Protein AF-A0A059X9Q2-F1 (afdb_monomer_lite)

Structure (mmCIF, N/CA/C/O backbone):
data_AF-A0A059X9Q2-F1
#
_entry.id   AF-A0A059X9Q2-F1
#
loop_
_atom_site.group_PDB
_atom_site.id
_atom_site.type_symbol
_atom_site.label_atom_id
_atom_site.label_alt_id
_atom_site.label_comp_id
_atom_site.label_asym_id
_atom_site.label_entity_id
_atom_site.label_seq_id
_atom_site.pdbx_PDB_ins_code
_atom_site.Cartn_x
_atom_site.Cartn_y
_atom_site.Cartn_z
_atom_site.occupancy
_atom_site.B_iso_or_equiv
_atom_site.auth_seq_id
_atom_site.auth_comp_id
_atom_site.auth_asym_id
_atom_site.auth_atom_id
_atom_site.pdbx_PDB_model_num
ATOM 1 N N . MET A 1 1 ? 62.814 26.996 20.926 1.00 36.41 1 MET A N 1
ATOM 2 C CA . MET A 1 1 ? 62.867 27.375 19.504 1.00 36.41 1 MET A CA 1
ATOM 3 C C . MET A 1 1 ? 62.495 26.140 18.697 1.00 36.41 1 MET A C 1
ATOM 5 O O . MET A 1 1 ? 63.271 25.201 18.708 1.00 36.41 1 MET A O 1
ATOM 9 N N . ASP A 1 2 ? 61.342 25.961 18.074 1.00 34.72 2 ASP A N 1
ATOM 10 C CA . ASP A 1 2 ? 60.078 26.687 18.039 1.00 34.72 2 ASP A CA 1
ATOM 11 C C . ASP A 1 2 ? 58.989 25.678 17.655 1.00 34.72 2 ASP A C 1
ATOM 13 O O . ASP A 1 2 ? 59.213 24.763 16.862 1.00 34.72 2 ASP A O 1
ATOM 17 N N . MET A 1 3 ? 57.806 25.861 18.238 1.00 40.53 3 MET A N 1
ATOM 18 C CA . MET A 1 3 ? 56.544 25.304 17.759 1.00 40.53 3 MET A CA 1
ATOM 19 C C . MET A 1 3 ? 56.249 25.814 16.341 1.00 40.53 3 MET A C 1
ATOM 21 O O . MET A 1 3 ? 56.273 27.018 16.103 1.00 40.53 3 MET A O 1
ATOM 25 N N . CYS A 1 4 ? 55.854 24.931 15.424 1.00 38.88 4 CYS A N 1
ATOM 26 C CA . CYS A 1 4 ? 55.050 25.312 14.258 1.00 38.88 4 CYS A CA 1
ATOM 27 C C . CYS A 1 4 ? 54.315 24.066 13.741 1.00 38.88 4 CYS A C 1
ATOM 29 O O . CYS A 1 4 ? 54.854 23.252 13.004 1.00 38.88 4 CYS A O 1
ATOM 31 N N . ALA A 1 5 ? 53.158 23.748 14.320 1.00 43.84 5 ALA A N 1
ATOM 32 C CA . ALA A 1 5 ? 51.873 24.203 13.791 1.00 43.84 5 ALA A CA 1
ATOM 33 C C . ALA A 1 5 ? 51.696 23.826 12.310 1.00 43.84 5 ALA A C 1
ATOM 35 O O . ALA A 1 5 ? 52.100 24.584 11.431 1.00 43.84 5 ALA A O 1
ATOM 36 N N . LYS A 1 6 ? 51.080 22.658 12.070 1.00 38.12 6 LYS A N 1
ATOM 37 C CA . LYS A 1 6 ? 50.077 22.376 11.013 1.00 38.12 6 LYS A CA 1
ATOM 38 C C . LYS A 1 6 ? 49.726 20.881 10.965 1.00 38.12 6 LYS A C 1
ATOM 40 O O . LYS A 1 6 ? 49.695 20.240 9.921 1.00 38.12 6 LYS A O 1
ATOM 45 N N . THR A 1 7 ? 49.398 20.331 12.128 1.00 45.81 7 THR A N 1
ATOM 46 C CA . THR A 1 7 ? 48.275 19.393 12.233 1.00 45.81 7 THR A CA 1
ATOM 47 C C . THR A 1 7 ? 47.019 20.154 11.781 1.00 45.81 7 THR A C 1
ATOM 49 O O . THR A 1 7 ? 46.908 21.334 12.095 1.00 45.81 7 THR A O 1
ATOM 52 N N . LEU A 1 8 ? 46.092 19.501 11.076 1.00 47.16 8 LEU A N 1
ATOM 53 C CA . LEU A 1 8 ? 44.883 20.074 10.448 1.00 47.16 8 LEU A CA 1
ATOM 54 C C . LEU A 1 8 ? 45.103 20.816 9.123 1.00 47.16 8 LEU A C 1
ATOM 56 O O . LEU A 1 8 ? 45.078 22.037 9.086 1.00 47.16 8 LEU A O 1
ATOM 60 N N . PHE A 1 9 ? 45.214 20.088 8.013 1.00 45.03 9 PHE A N 1
ATOM 61 C CA . PHE A 1 9 ? 44.445 20.366 6.788 1.00 45.03 9 PHE A CA 1
ATOM 62 C C . PHE A 1 9 ? 44.798 19.311 5.734 1.00 45.03 9 PHE A C 1
ATOM 64 O O . PHE A 1 9 ? 45.972 19.028 5.530 1.00 45.03 9 PHE A O 1
ATOM 71 N N . ARG A 1 10 ? 43.792 18.815 5.001 1.00 39.28 10 ARG A N 1
ATOM 72 C CA . ARG A 1 10 ? 43.888 17.937 3.809 1.00 39.28 10 ARG A CA 1
ATOM 73 C C . ARG A 1 10 ? 43.722 16.420 3.996 1.00 39.28 10 ARG A C 1
ATOM 75 O O . ARG A 1 10 ? 44.098 15.668 3.110 1.00 39.28 10 ARG A O 1
ATOM 82 N N . PHE A 1 11 ? 42.971 15.984 5.009 1.00 40.56 11 PHE A N 1
ATOM 83 C CA . PHE A 1 11 ? 42.088 14.805 4.861 1.00 40.56 11 PHE A CA 1
ATOM 84 C C . PHE A 1 11 ? 40.712 15.213 4.292 1.00 40.56 11 PHE A C 1
ATOM 86 O O . PHE A 1 11 ? 39.672 14.707 4.692 1.00 40.56 11 PHE A O 1
ATOM 93 N N . LEU A 1 12 ? 40.703 16.167 3.355 1.00 45.34 12 LEU A N 1
ATOM 94 C CA . LEU A 1 12 ? 39.519 16.599 2.603 1.00 45.34 12 LEU A CA 1
ATOM 95 C C . LEU A 1 12 ? 39.536 15.954 1.207 1.00 45.34 12 LEU A C 1
ATOM 97 O O . LEU A 1 12 ? 39.289 16.601 0.196 1.00 45.34 12 LEU A O 1
ATOM 101 N N . ALA A 1 13 ? 39.914 14.679 1.146 1.00 46.38 13 ALA A N 1
ATOM 102 C CA . ALA A 1 13 ? 39.840 13.875 -0.062 1.00 46.38 13 ALA A CA 1
ATOM 103 C C . ALA A 1 13 ? 38.558 13.047 0.013 1.00 46.38 13 ALA A C 1
ATOM 105 O O . ALA A 1 13 ? 38.572 11.872 0.355 1.00 46.38 13 ALA A O 1
ATOM 106 N N . ILE A 1 14 ? 37.447 13.734 -0.260 1.00 50.25 14 ILE A N 1
ATOM 107 C CA . ILE A 1 14 ? 36.433 13.230 -1.183 1.00 50.25 14 ILE A CA 1
ATOM 108 C C . ILE A 1 14 ? 35.992 11.800 -0.822 1.00 50.25 14 ILE A C 1
ATOM 110 O O . ILE A 1 14 ? 36.063 10.864 -1.613 1.00 50.25 14 ILE A O 1
ATOM 114 N N . ALA A 1 15 ? 35.428 11.661 0.378 1.00 43.72 15 ALA A N 1
ATOM 115 C CA . ALA A 1 15 ? 34.264 10.806 0.549 1.00 43.72 15 ALA A CA 1
ATOM 116 C C . ALA A 1 15 ? 33.135 11.444 -0.275 1.00 43.72 15 ALA 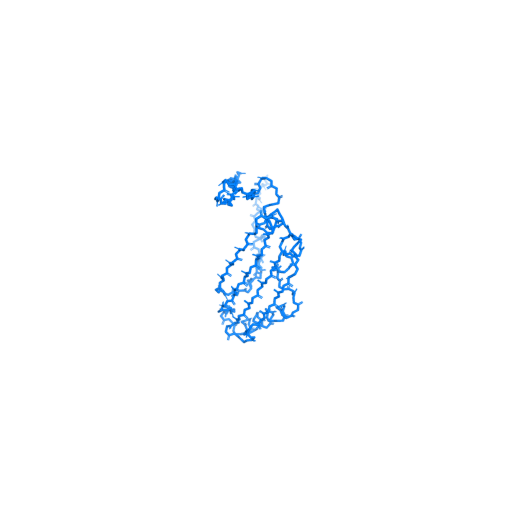A C 1
ATOM 118 O O . ALA A 1 15 ? 32.229 12.087 0.254 1.00 43.72 15 ALA A O 1
ATOM 119 N N . LEU A 1 16 ? 33.254 11.340 -1.605 1.00 45.38 16 LEU A N 1
ATOM 120 C CA . LEU A 1 16 ? 32.142 11.471 -2.523 1.00 45.38 16 LEU A CA 1
ATOM 121 C C . LEU A 1 16 ? 31.241 10.305 -2.142 1.00 45.38 16 LEU A C 1
ATOM 123 O O . LEU A 1 16 ? 31.398 9.189 -2.638 1.00 45.38 16 LEU A O 1
ATOM 127 N N . LEU A 1 17 ? 30.388 10.557 -1.149 1.00 42.88 17 LEU A N 1
ATOM 128 C CA . LEU A 1 17 ? 29.196 9.786 -0.892 1.00 42.88 17 LEU A CA 1
ATOM 129 C C . LEU A 1 17 ? 28.547 9.604 -2.265 1.00 42.88 17 LEU A C 1
ATOM 131 O O . LEU A 1 17 ? 27.886 10.504 -2.782 1.00 42.88 17 LEU A O 1
ATOM 135 N N . CYS A 1 18 ? 28.763 8.438 -2.867 1.00 40.56 18 CYS A N 1
ATOM 136 C CA . CYS A 1 18 ? 27.801 7.855 -3.773 1.00 40.56 18 CYS A CA 1
ATOM 137 C C . CYS A 1 18 ? 26.566 7.629 -2.910 1.00 40.56 18 CYS A C 1
ATOM 139 O O . CYS A 1 18 ? 26.371 6.544 -2.374 1.00 40.56 18 CYS A O 1
ATOM 141 N N . VAL A 1 19 ? 25.777 8.686 -2.705 1.00 45.34 19 VAL A N 1
ATOM 142 C CA . VAL A 1 19 ? 24.369 8.530 -2.390 1.00 45.34 19 VAL A CA 1
ATOM 143 C C . VAL A 1 19 ? 23.839 7.805 -3.620 1.00 45.34 19 VAL A C 1
ATOM 145 O O . VAL A 1 19 ? 23.877 8.395 -4.706 1.00 45.34 19 VAL A O 1
ATOM 148 N N . PRO A 1 20 ? 23.461 6.517 -3.536 1.00 43.59 20 PRO A N 1
ATOM 149 C CA . PRO A 1 20 ? 22.707 5.937 -4.623 1.00 43.59 20 PRO A CA 1
ATOM 150 C C . PRO A 1 20 ? 21.469 6.819 -4.733 1.00 43.59 20 PRO A C 1
ATOM 152 O O . PRO A 1 20 ? 20.682 6.906 -3.791 1.00 43.59 20 PRO A O 1
ATOM 155 N N . VAL A 1 21 ? 21.370 7.569 -5.829 1.00 49.44 21 VAL A N 1
ATOM 156 C CA . VAL A 1 21 ? 20.144 8.266 -6.197 1.00 49.44 21 VAL A CA 1
ATOM 157 C C . VAL A 1 21 ? 19.125 7.144 -6.305 1.00 49.44 21 VAL A C 1
ATOM 159 O O . VAL A 1 21 ? 19.179 6.348 -7.239 1.00 49.44 21 VAL A O 1
ATOM 162 N N . ALA A 1 22 ? 18.329 6.967 -5.251 1.00 51.12 22 ALA A N 1
ATOM 163 C CA . ALA A 1 22 ? 17.243 6.013 -5.246 1.00 51.12 22 ALA A CA 1
ATOM 164 C C . ALA A 1 22 ? 16.390 6.375 -6.455 1.00 51.12 22 ALA A C 1
ATOM 166 O O . ALA A 1 22 ? 15.991 7.534 -6.583 1.00 51.12 22 ALA A O 1
ATOM 167 N N . GLY A 1 23 ? 16.213 5.423 -7.367 1.00 57.62 23 GLY A N 1
ATOM 168 C CA . GLY A 1 23 ? 15.504 5.661 -8.611 1.00 57.62 23 GLY A CA 1
ATOM 169 C C . GLY A 1 23 ? 14.178 6.354 -8.347 1.00 57.62 23 GLY A C 1
ATOM 170 O O . GLY A 1 23 ? 13.333 5.844 -7.607 1.00 57.62 23 GLY A O 1
ATOM 171 N N . CYS A 1 24 ? 14.026 7.561 -8.886 1.00 80.19 24 CYS A N 1
ATOM 172 C CA . CYS A 1 24 ? 12.842 8.380 -8.677 1.00 80.19 24 CYS A CA 1
ATOM 173 C C . CYS A 1 24 ? 11.724 7.853 -9.578 1.00 80.19 24 CYS A C 1
ATOM 175 O O . CYS A 1 24 ? 11.485 8.352 -10.677 1.00 80.19 24 CYS A O 1
ATOM 177 N N . LEU A 1 25 ? 11.026 6.815 -9.120 1.00 87.81 25 LEU A N 1
ATOM 178 C CA . LEU A 1 25 ? 9.742 6.436 -9.696 1.00 87.81 25 LEU A CA 1
ATOM 179 C C . LEU A 1 25 ? 8.706 7.493 -9.312 1.00 87.81 25 LEU A C 1
ATOM 181 O O . LEU A 1 25 ? 8.304 7.605 -8.155 1.00 87.81 25 LEU A O 1
ATOM 185 N N . SER A 1 26 ? 8.265 8.267 -10.299 1.00 92.94 26 SER A N 1
ATOM 186 C CA . SER A 1 26 ? 7.090 9.124 -10.169 1.00 92.94 26 SER A CA 1
ATOM 187 C C . SER A 1 26 ? 5.835 8.276 -10.340 1.00 92.94 26 SER A C 1
ATOM 189 O O . SER A 1 26 ? 5.830 7.352 -11.155 1.00 92.94 26 SER A O 1
ATOM 191 N N . LYS A 1 27 ? 4.793 8.568 -9.556 1.00 94.19 27 LYS A N 1
ATOM 192 C CA . LYS A 1 27 ? 3.508 7.865 -9.566 1.00 94.19 27 LYS A CA 1
ATOM 193 C C . LYS A 1 27 ? 2.377 8.805 -9.164 1.00 94.19 27 LYS A C 1
ATOM 195 O O . LYS A 1 27 ? 2.570 9.632 -8.274 1.00 94.19 27 LYS A O 1
ATOM 200 N N . ASP A 1 28 ? 1.207 8.602 -9.756 1.00 96.06 28 ASP A N 1
ATOM 201 C CA . ASP A 1 28 ? -0.053 9.117 -9.230 1.00 96.06 28 ASP A CA 1
ATOM 202 C C . ASP A 1 28 ? -0.646 8.041 -8.317 1.00 96.06 28 ASP A C 1
ATOM 204 O O . ASP A 1 28 ? -0.759 6.879 -8.714 1.00 96.06 28 ASP A O 1
ATOM 208 N N . GLU A 1 29 ? -0.987 8.396 -7.079 1.00 95.69 29 GLU A N 1
ATOM 209 C CA . GLU A 1 29 ? -1.441 7.438 -6.068 1.00 95.69 29 GLU A CA 1
ATOM 210 C C . GLU A 1 29 ? -2.780 7.868 -5.465 1.00 95.69 29 GLU A C 1
ATOM 212 O O . GLU A 1 29 ? -2.946 9.002 -5.014 1.00 95.69 29 GLU A O 1
ATOM 217 N N . ALA A 1 30 ? -3.732 6.937 -5.438 1.00 97.06 30 ALA A N 1
ATOM 218 C CA . ALA A 1 30 ? -5.007 7.081 -4.755 1.00 97.06 30 ALA A CA 1
ATOM 219 C C . ALA A 1 30 ? -5.124 6.007 -3.669 1.00 97.06 30 ALA A C 1
ATOM 221 O O . ALA A 1 30 ? -5.040 4.810 -3.950 1.00 97.06 30 ALA A O 1
ATOM 222 N N . ILE A 1 31 ? -5.340 6.439 -2.427 1.00 96.25 31 ILE A N 1
ATOM 223 C CA . ILE A 1 31 ? -5.486 5.557 -1.267 1.00 96.25 31 ILE A CA 1
ATOM 224 C C . ILE A 1 31 ? -6.937 5.606 -0.800 1.00 96.25 31 ILE A C 1
ATOM 226 O O . ILE A 1 31 ? -7.447 6.665 -0.438 1.00 96.25 31 ILE A O 1
ATOM 230 N N . SER A 1 32 ? -7.596 4.452 -0.791 1.00 96.88 32 SER A N 1
ATOM 231 C CA . SER A 1 32 ? -8.938 4.268 -0.245 1.00 96.88 32 SER A CA 1
ATOM 232 C C . SER A 1 32 ? -8.872 3.448 1.035 1.00 96.88 32 SER A C 1
ATOM 234 O O . SER A 1 32 ? -8.181 2.430 1.098 1.00 96.88 32 SER A O 1
ATOM 236 N N . LEU A 1 33 ? -9.615 3.898 2.043 1.00 95.25 33 LEU A N 1
ATOM 237 C CA . LEU A 1 33 ? -9.719 3.251 3.341 1.00 95.25 33 LEU A CA 1
ATOM 238 C C . LEU A 1 33 ? -11.187 2.979 3.656 1.00 95.25 33 LEU A C 1
ATOM 240 O O . LEU A 1 33 ? -11.980 3.914 3.772 1.00 95.25 33 LEU A O 1
ATOM 244 N N . TYR A 1 34 ? -11.532 1.713 3.848 1.00 95.31 34 TYR A N 1
ATOM 245 C CA . TYR A 1 34 ? -12.859 1.299 4.282 1.00 95.31 34 TYR A CA 1
ATOM 246 C C . TYR A 1 34 ? -12.759 0.799 5.715 1.00 95.31 34 TYR A C 1
ATOM 248 O O . TYR A 1 34 ? -11.995 -0.118 6.003 1.00 95.31 34 TYR A O 1
ATOM 256 N N . VAL A 1 35 ? -13.504 1.429 6.621 1.00 93.69 35 VAL A N 1
ATOM 257 C CA . VAL A 1 35 ? -13.496 1.084 8.046 1.00 93.69 35 VAL A CA 1
ATOM 258 C C . VAL A 1 35 ? -14.863 0.530 8.423 1.00 93.69 35 VAL A C 1
ATOM 260 O O . VAL A 1 35 ? -15.875 1.236 8.364 1.00 93.69 35 VAL A O 1
ATOM 263 N N . GLU A 1 36 ? -14.884 -0.743 8.801 1.00 92.00 36 GLU A N 1
ATOM 264 C CA . GLU A 1 36 ? -16.072 -1.446 9.267 1.00 92.00 36 GLU A CA 1
ATOM 265 C C . GLU A 1 36 ? -16.412 -1.058 10.725 1.00 92.00 36 GLU A C 1
ATOM 267 O O . GLU A 1 36 ? -15.566 -0.533 11.458 1.00 92.00 36 GLU A O 1
ATOM 272 N N . PRO A 1 37 ? -17.663 -1.272 11.183 1.00 88.25 37 PRO A N 1
ATOM 273 C CA . PRO A 1 37 ? -18.088 -0.878 12.530 1.00 88.25 37 PRO A CA 1
ATOM 274 C C . PRO A 1 37 ? -17.346 -1.611 13.654 1.00 88.25 37 PRO A C 1
ATOM 276 O O . PRO A 1 37 ? -17.228 -1.079 14.754 1.00 88.25 37 PRO A O 1
ATOM 279 N N . ASP A 1 38 ? -16.864 -2.820 13.381 1.00 89.31 38 ASP A N 1
ATOM 280 C CA . ASP A 1 38 ? -16.077 -3.652 14.294 1.00 89.31 38 ASP A CA 1
ATOM 281 C C . ASP A 1 38 ? -14.585 -3.261 14.327 1.00 89.31 38 ASP A C 1
ATOM 283 O O . ASP A 1 38 ? -13.800 -3.840 1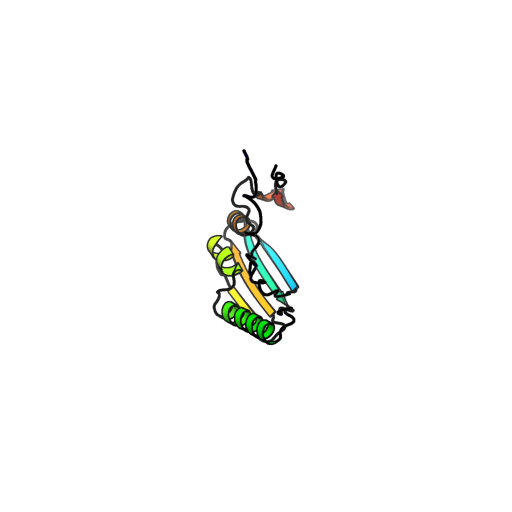5.078 1.00 89.31 38 ASP A O 1
ATOM 287 N N . GLY A 1 39 ? -14.193 -2.244 13.552 1.00 88.38 39 GLY A N 1
ATOM 288 C CA . GLY A 1 39 ? -12.825 -1.753 13.476 1.00 88.38 39 GLY A CA 1
ATOM 289 C C . GLY A 1 39 ? -11.942 -2.530 12.506 1.00 88.38 39 GLY A C 1
ATOM 290 O O . GLY A 1 39 ? -10.737 -2.273 12.480 1.00 88.38 39 GLY A O 1
ATOM 291 N N . VAL A 1 40 ? -12.499 -3.441 11.709 1.00 95.94 40 VAL A N 1
ATOM 292 C CA . VAL A 1 40 ? -11.794 -4.003 10.559 1.00 95.94 40 VAL A CA 1
ATOM 293 C C . VAL A 1 40 ? -11.549 -2.914 9.516 1.00 95.94 40 VAL A C 1
ATOM 295 O O . VAL A 1 40 ? -12.366 -2.012 9.320 1.00 95.94 40 VAL A O 1
ATOM 298 N N . VAL A 1 41 ? -10.397 -2.989 8.852 1.00 97.00 41 VAL A N 1
ATOM 299 C CA . VAL A 1 41 ? -9.971 -1.996 7.868 1.00 97.00 41 VAL A CA 1
ATOM 300 C C . VAL A 1 41 ? -9.591 -2.675 6.561 1.00 97.00 41 VAL A C 1
ATOM 302 O O . VAL A 1 41 ? -8.766 -3.584 6.553 1.00 97.00 41 VAL A O 1
ATOM 305 N N . GLU A 1 42 ? -10.134 -2.200 5.449 1.00 98.06 42 GLU A N 1
ATOM 306 C CA . GLU A 1 42 ? -9.675 -2.548 4.107 1.00 98.06 42 GLU A CA 1
ATOM 307 C C . GLU A 1 42 ? -8.957 -1.351 3.483 1.00 98.06 42 GLU A C 1
ATOM 309 O O . GLU A 1 42 ? -9.474 -0.232 3.444 1.00 98.06 42 GLU A O 1
ATOM 314 N N . LEU A 1 43 ? -7.734 -1.597 3.027 1.00 97.94 43 LEU A N 1
ATOM 315 C CA . LEU A 1 43 ? -6.865 -0.637 2.369 1.00 97.94 43 LEU A CA 1
ATOM 316 C C . LEU A 1 43 ? -6.767 -1.004 0.894 1.00 97.94 43 LEU A C 1
ATOM 318 O O . LEU A 1 43 ? -6.415 -2.137 0.565 1.00 97.94 43 LEU A O 1
ATOM 322 N N . VAL A 1 44 ? -7.004 -0.032 0.018 1.00 97.94 44 VAL A N 1
ATOM 323 C CA . VAL A 1 44 ? -6.772 -0.162 -1.423 1.00 97.94 44 VAL A CA 1
ATOM 324 C C . VAL A 1 44 ? -5.906 1.003 -1.882 1.00 97.94 44 VAL A C 1
ATOM 326 O O . VAL A 1 44 ? -6.285 2.160 -1.726 1.00 97.94 44 VAL A O 1
ATOM 329 N N . ILE A 1 45 ? -4.743 0.701 -2.450 1.00 97.44 45 ILE A N 1
ATOM 330 C CA . ILE A 1 45 ? -3.828 1.670 -3.050 1.00 97.44 45 ILE A CA 1
ATOM 331 C C . ILE A 1 45 ? -3.833 1.433 -4.554 1.00 97.44 45 ILE A C 1
ATOM 333 O O . ILE A 1 45 ? -3.335 0.415 -5.032 1.00 97.44 45 ILE A O 1
ATOM 337 N N . TYR A 1 46 ? -4.399 2.375 -5.297 1.00 97.62 46 TYR A N 1
ATOM 338 C CA . TYR A 1 46 ? -4.330 2.405 -6.750 1.00 97.62 46 TYR A CA 1
ATOM 339 C C . TYR A 1 46 ? -3.187 3.318 -7.183 1.00 97.62 46 TYR A C 1
ATOM 341 O O . TYR A 1 46 ? -3.048 4.433 -6.674 1.00 97.62 46 TYR A O 1
ATOM 349 N N . ARG A 1 47 ? -2.369 2.840 -8.117 1.00 96.81 47 ARG A N 1
ATOM 350 C CA . ARG A 1 47 ? -1.244 3.583 -8.675 1.00 96.81 47 ARG A CA 1
ATOM 351 C C . ARG A 1 47 ? -1.343 3.621 -10.182 1.00 96.81 47 ARG A C 1
ATOM 353 O O . ARG A 1 47 ? -1.500 2.585 -10.827 1.00 96.81 47 ARG A O 1
ATOM 360 N N . ASP A 1 48 ? -1.174 4.811 -10.728 1.00 97.25 48 ASP A N 1
ATOM 361 C CA . ASP A 1 48 ? -1.157 5.062 -12.160 1.00 97.25 48 ASP A CA 1
ATOM 362 C C . ASP A 1 48 ? 0.037 5.944 -12.526 1.00 97.25 48 ASP A C 1
ATOM 364 O O . ASP A 1 48 ? 0.766 6.448 -11.668 1.00 97.25 48 ASP A O 1
ATOM 368 N N . ASN A 1 49 ? 0.258 6.098 -13.826 1.00 96.25 49 ASN A N 1
ATOM 369 C CA . ASN A 1 49 ? 1.304 6.925 -14.408 1.00 96.25 49 ASN A CA 1
ATOM 370 C C . ASN A 1 49 ? 2.718 6.635 -13.868 1.00 96.25 49 ASN A C 1
ATOM 372 O O . ASN A 1 49 ? 3.590 7.502 -13.896 1.00 96.25 49 ASN A O 1
ATOM 376 N N . MET A 1 50 ? 2.970 5.398 -13.420 1.00 95.12 50 MET A N 1
ATOM 377 C CA . MET A 1 50 ? 4.225 5.048 -12.761 1.00 95.12 50 MET A CA 1
ATOM 378 C C . MET A 1 50 ? 5.382 4.952 -13.749 1.00 95.12 50 MET A C 1
ATOM 380 O O . MET A 1 50 ? 5.350 4.138 -14.672 1.00 95.12 50 MET A O 1
ATOM 384 N N . ARG A 1 51 ? 6.432 5.744 -13.564 1.00 94.00 51 ARG A N 1
ATOM 385 C CA . ARG A 1 51 ? 7.609 5.724 -14.444 1.00 94.00 51 ARG A CA 1
ATOM 386 C C . ARG A 1 51 ? 8.836 6.282 -13.747 1.00 94.00 51 ARG A C 1
ATOM 388 O O . ARG A 1 51 ? 8.723 7.217 -12.956 1.00 94.00 51 ARG A O 1
ATOM 395 N N . SER A 1 52 ? 10.005 5.746 -14.080 1.00 94.31 52 SER A N 1
ATOM 396 C CA . SER A 1 52 ? 11.268 6.384 -13.716 1.00 94.31 52 SER A CA 1
ATOM 397 C C . SER A 1 52 ? 11.369 7.774 -14.356 1.00 94.31 52 SER A C 1
ATOM 399 O O . SER A 1 52 ? 11.049 7.955 -15.538 1.00 94.31 52 SER A O 1
ATOM 401 N N . THR A 1 53 ? 11.806 8.752 -13.565 1.00 94.19 53 THR A N 1
ATOM 402 C CA . THR A 1 53 ? 12.118 10.112 -14.017 1.00 94.19 53 THR A CA 1
ATOM 403 C C . THR A 1 53 ? 13.613 10.326 -14.255 1.00 94.19 53 THR A C 1
ATOM 405 O O . THR A 1 53 ? 14.027 11.473 -14.373 1.00 94.19 53 THR A O 1
ATOM 408 N N . ASP A 1 54 ? 14.432 9.267 -14.293 1.00 94.56 54 ASP A N 1
ATOM 409 C CA . ASP A 1 54 ? 15.876 9.393 -14.534 1.00 94.56 54 ASP A CA 1
ATOM 410 C C . ASP A 1 54 ? 16.151 9.850 -15.982 1.00 94.56 54 ASP A C 1
ATOM 412 O O . ASP A 1 54 ? 15.514 9.388 -16.940 1.00 94.56 54 ASP A O 1
ATOM 416 N N . ASP A 1 55 ? 17.096 10.773 -16.155 1.00 92.50 55 ASP A N 1
ATOM 417 C CA . ASP A 1 55 ? 17.476 11.332 -17.454 1.00 92.50 55 ASP A CA 1
ATOM 418 C C . ASP A 1 55 ? 18.314 10.357 -18.300 1.00 92.50 55 ASP A C 1
ATOM 420 O O . ASP A 1 55 ? 18.249 10.411 -19.530 1.00 92.50 55 ASP A O 1
ATOM 424 N N . ASP A 1 56 ? 19.048 9.430 -17.673 1.00 93.69 56 ASP A N 1
ATOM 425 C CA . ASP A 1 56 ? 19.818 8.381 -18.346 1.00 93.69 56 ASP A CA 1
ATOM 426 C C . ASP A 1 56 ? 18.876 7.257 -18.828 1.00 93.69 56 ASP A C 1
ATOM 428 O O . ASP A 1 56 ? 18.291 6.533 -18.012 1.00 93.69 56 ASP A O 1
ATOM 432 N N . PRO A 1 57 ? 18.753 7.026 -20.152 1.00 93.62 57 PRO A N 1
ATOM 433 C CA . PRO A 1 57 ? 17.868 5.996 -20.693 1.00 93.62 57 PRO A CA 1
ATOM 434 C C . PRO A 1 57 ? 18.155 4.586 -20.165 1.00 93.62 57 PRO A C 1
ATOM 436 O O . PRO A 1 57 ? 17.225 3.791 -20.022 1.00 93.62 57 PRO A O 1
ATOM 439 N N . LYS A 1 58 ? 19.420 4.255 -19.864 1.00 94.88 58 LYS A N 1
ATOM 440 C CA . LYS A 1 58 ? 19.794 2.929 -19.349 1.00 94.88 58 LYS A CA 1
ATOM 441 C C . LYS A 1 58 ? 19.342 2.750 -17.905 1.00 94.88 58 LYS A C 1
ATOM 443 O O . LYS A 1 58 ? 18.839 1.681 -17.565 1.00 94.88 58 LYS A O 1
ATOM 448 N N . LYS A 1 59 ? 19.496 3.782 -17.069 1.00 93.75 59 LYS A N 1
ATOM 449 C CA . LYS A 1 59 ? 19.009 3.756 -15.682 1.00 93.75 59 LYS A CA 1
ATOM 450 C C . LYS A 1 59 ? 17.493 3.729 -15.637 1.00 93.75 59 LYS A C 1
ATOM 452 O O . LYS A 1 59 ? 16.934 2.877 -14.961 1.00 93.75 59 LYS A O 1
ATOM 457 N N . ARG A 1 60 ? 16.838 4.559 -16.448 1.00 93.75 60 ARG A N 1
ATOM 458 C CA . ARG A 1 60 ? 15.378 4.578 -16.574 1.00 93.75 60 ARG A CA 1
ATOM 459 C C . ARG A 1 60 ? 14.809 3.214 -16.958 1.00 93.75 60 ARG A C 1
ATOM 461 O O . ARG A 1 60 ? 13.840 2.761 -16.356 1.00 93.75 60 ARG A O 1
ATOM 468 N N . ALA A 1 61 ? 15.401 2.557 -17.960 1.00 94.06 61 ALA A N 1
ATOM 469 C CA . ALA A 1 61 ? 15.000 1.210 -18.363 1.00 94.06 61 ALA A CA 1
ATOM 470 C C . ALA A 1 61 ? 15.208 0.205 -17.223 1.00 94.06 61 ALA A C 1
ATOM 472 O O . ALA A 1 61 ? 14.282 -0.523 -16.877 1.00 94.06 61 ALA A O 1
ATOM 473 N N . LYS A 1 62 ? 16.384 0.237 -16.584 1.00 94.69 62 LYS A N 1
ATOM 474 C CA . LYS A 1 62 ? 16.704 -0.619 -15.441 1.00 94.69 62 LYS A CA 1
ATOM 475 C C . LYS A 1 62 ? 15.701 -0.447 -14.295 1.00 94.69 62 LYS A C 1
ATOM 477 O O . LYS A 1 62 ? 15.165 -1.441 -13.835 1.00 94.69 62 LYS A O 1
ATOM 482 N N . GLU A 1 63 ? 15.410 0.776 -13.864 1.00 93.69 63 GLU A N 1
ATOM 483 C CA . GLU A 1 63 ? 14.464 1.052 -12.771 1.00 93.69 63 GLU A CA 1
ATOM 484 C C . GLU A 1 63 ? 13.043 0.579 -13.088 1.00 93.69 63 GLU A C 1
ATOM 486 O O . GLU A 1 63 ? 12.367 0.008 -12.233 1.00 93.69 63 GLU A O 1
ATOM 491 N N . ASN A 1 64 ? 12.591 0.785 -14.328 1.00 94.12 64 ASN A N 1
ATOM 492 C CA . ASN A 1 64 ? 11.287 0.309 -14.782 1.00 94.12 64 ASN A CA 1
ATOM 493 C C . ASN A 1 64 ? 11.211 -1.231 -14.769 1.00 94.12 64 ASN A C 1
ATOM 495 O O . ASN A 1 64 ? 10.213 -1.791 -14.312 1.00 94.12 64 ASN A O 1
ATOM 499 N N . ASP A 1 65 ? 12.265 -1.910 -15.230 1.00 94.81 65 ASP A N 1
ATOM 500 C CA . ASP A 1 65 ? 12.352 -3.375 -15.229 1.00 94.81 65 ASP A CA 1
ATOM 501 C C . ASP A 1 65 ? 12.458 -3.943 -13.808 1.00 94.81 65 ASP A C 1
ATOM 503 O O . ASP A 1 65 ? 11.829 -4.956 -13.494 1.00 94.81 65 ASP A O 1
ATOM 507 N N . GLU A 1 66 ? 13.233 -3.292 -12.935 1.00 94.06 66 GLU A N 1
ATOM 508 C CA . GLU A 1 66 ? 13.356 -3.643 -11.519 1.00 94.06 66 GLU A CA 1
ATOM 509 C C . GLU A 1 66 ? 12.005 -3.530 -10.819 1.00 94.06 66 GLU A C 1
ATOM 511 O O . GLU A 1 66 ? 11.553 -4.503 -10.217 1.00 94.06 66 GLU A O 1
ATOM 516 N N . TRP A 1 67 ? 11.304 -2.407 -10.992 1.00 93.31 67 TRP A N 1
ATOM 517 C CA . TRP A 1 67 ? 9.973 -2.232 -10.423 1.00 93.31 67 TRP A CA 1
ATOM 518 C C . TRP A 1 67 ? 8.995 -3.304 -10.907 1.00 93.31 67 TRP A C 1
ATOM 520 O O . TRP A 1 67 ? 8.317 -3.923 -10.087 1.00 93.31 67 TRP A O 1
ATOM 530 N N . LEU A 1 68 ? 8.927 -3.567 -12.218 1.00 95.25 68 LEU A N 1
ATOM 531 C CA . LEU A 1 68 ? 7.993 -4.554 -12.764 1.00 95.25 68 LEU A CA 1
ATOM 532 C C . LEU A 1 68 ? 8.312 -5.970 -12.266 1.00 95.25 68 LEU A C 1
ATOM 534 O O . LEU A 1 68 ? 7.403 -6.749 -11.960 1.00 95.25 6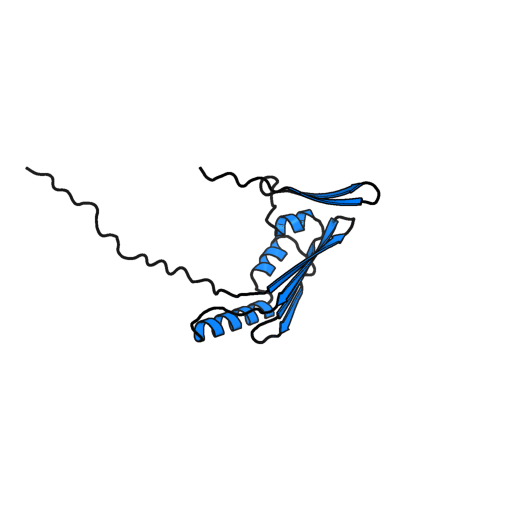8 LEU A O 1
ATOM 538 N N . ARG A 1 69 ? 9.599 -6.316 -12.173 1.00 95.81 69 ARG A N 1
ATOM 539 C CA . ARG A 1 69 ? 10.051 -7.601 -11.634 1.00 95.81 69 ARG A CA 1
ATOM 540 C C . ARG A 1 69 ? 9.646 -7.752 -10.171 1.00 95.81 69 ARG A C 1
ATOM 542 O O . ARG A 1 69 ? 9.058 -8.774 -9.819 1.00 95.81 69 ARG A O 1
ATOM 549 N N . ASP A 1 70 ? 9.914 -6.748 -9.347 1.00 94.62 70 ASP A N 1
ATOM 550 C CA . ASP A 1 70 ? 9.634 -6.786 -7.911 1.00 94.62 70 ASP A CA 1
ATOM 551 C C . ASP A 1 70 ? 8.114 -6.766 -7.651 1.00 94.62 70 ASP A C 1
ATOM 553 O O . ASP A 1 70 ? 7.605 -7.479 -6.781 1.00 94.62 70 ASP A O 1
ATOM 557 N N . ALA A 1 71 ? 7.358 -6.034 -8.479 1.00 93.81 71 ALA A N 1
ATOM 558 C CA . ALA A 1 71 ? 5.897 -6.028 -8.499 1.00 93.81 71 ALA A CA 1
ATOM 559 C C . ALA A 1 71 ? 5.317 -7.425 -8.750 1.00 93.81 71 ALA A C 1
ATOM 561 O O . ALA A 1 71 ? 4.450 -7.869 -7.994 1.00 93.81 71 ALA A O 1
ATOM 562 N N . ARG A 1 72 ? 5.824 -8.131 -9.772 1.00 93.62 72 ARG A N 1
ATOM 563 C CA . ARG A 1 72 ? 5.399 -9.497 -10.130 1.00 93.62 72 ARG A CA 1
ATOM 564 C C . ARG A 1 72 ? 5.795 -10.537 -9.082 1.00 93.62 72 ARG A C 1
ATOM 566 O O . ARG A 1 72 ? 5.107 -11.542 -8.938 1.00 93.62 72 ARG A O 1
ATOM 573 N N . ARG A 1 73 ? 6.889 -10.308 -8.353 1.00 94.44 73 ARG A N 1
ATOM 574 C CA . ARG A 1 73 ? 7.377 -11.207 -7.295 1.00 94.44 73 ARG A CA 1
ATOM 575 C C . ARG A 1 73 ? 6.761 -10.954 -5.925 1.00 94.44 73 ARG A C 1
ATOM 577 O O . ARG A 1 73 ? 7.059 -11.695 -4.997 1.00 94.44 73 ARG A O 1
ATOM 584 N N . MET A 1 74 ? 5.893 -9.950 -5.783 1.00 92.25 74 MET A N 1
ATOM 585 C CA . MET A 1 74 ? 5.364 -9.534 -4.480 1.00 92.25 74 MET A CA 1
ATOM 586 C C . MET A 1 74 ? 6.477 -9.096 -3.500 1.00 92.25 74 MET A C 1
ATOM 588 O O . MET A 1 74 ? 6.377 -9.326 -2.284 1.00 92.25 74 MET A O 1
ATOM 592 N N . GLU A 1 75 ? 7.519 -8.453 -4.038 1.00 92.75 75 GLU A N 1
ATOM 593 C CA . GLU A 1 75 ? 8.741 -8.023 -3.338 1.00 92.75 75 GLU A CA 1
ATOM 594 C C . GLU A 1 75 ? 8.883 -6.491 -3.238 1.00 92.75 75 GLU A C 1
ATOM 596 O O . GLU A 1 75 ? 9.875 -6.003 -2.703 1.00 92.75 75 GLU A O 1
ATOM 601 N N . ILE A 1 76 ? 7.886 -5.714 -3.683 1.00 89.81 76 ILE A N 1
ATOM 602 C CA . ILE A 1 76 ? 7.894 -4.253 -3.490 1.00 89.81 76 ILE A CA 1
ATOM 603 C C . ILE A 1 76 ? 7.920 -3.888 -1.997 1.00 89.81 76 ILE A C 1
ATOM 605 O O . ILE A 1 76 ? 7.304 -4.564 -1.167 1.00 89.81 76 ILE A O 1
ATOM 609 N N . HIS A 1 77 ? 8.616 -2.800 -1.658 1.00 87.31 77 HIS A N 1
ATOM 610 C CA . HIS A 1 77 ? 8.895 -2.403 -0.274 1.00 87.31 77 HIS A CA 1
ATOM 611 C C . HIS A 1 77 ? 7.635 -2.337 0.606 1.00 87.31 77 HIS A C 1
ATOM 613 O O . HIS A 1 77 ? 7.613 -2.904 1.698 1.00 87.31 77 HIS A O 1
ATOM 619 N N . GLU A 1 78 ? 6.550 -1.740 0.108 1.00 88.69 78 GLU A N 1
ATOM 620 C CA . GLU A 1 78 ? 5.290 -1.614 0.847 1.00 88.69 78 GLU A CA 1
ATOM 621 C C . GLU A 1 78 ? 4.665 -2.959 1.251 1.00 88.69 78 GLU A C 1
ATOM 623 O O . GLU A 1 78 ? 4.020 -3.039 2.297 1.00 88.69 78 GLU A O 1
ATOM 628 N N . LEU A 1 79 ? 4.877 -4.039 0.488 1.00 92.50 79 LEU A N 1
ATOM 629 C CA . LEU A 1 79 ? 4.355 -5.362 0.852 1.00 92.50 79 LEU A CA 1
ATOM 630 C C . LEU A 1 79 ? 5.003 -5.902 2.124 1.00 92.50 79 LEU A C 1
ATOM 632 O O . LEU A 1 79 ? 4.345 -6.600 2.896 1.00 92.50 79 LEU A O 1
ATOM 636 N N . LYS A 1 80 ? 6.280 -5.583 2.358 1.00 91.38 80 LYS A N 1
ATOM 637 C CA . LYS A 1 80 ? 6.967 -5.955 3.595 1.00 91.38 80 LYS A CA 1
ATOM 638 C C . LYS A 1 80 ? 6.328 -5.244 4.788 1.00 91.38 80 LYS A C 1
ATOM 640 O O . LYS A 1 80 ? 5.928 -5.919 5.732 1.00 91.38 80 LYS A O 1
ATOM 645 N N . SER A 1 81 ? 6.129 -3.929 4.698 1.00 91.25 81 SER A N 1
ATOM 646 C CA . SER A 1 81 ? 5.500 -3.133 5.760 1.00 91.25 81 SER A CA 1
ATOM 647 C C . SER A 1 81 ? 4.070 -3.588 6.069 1.00 91.25 81 SER A C 1
ATOM 649 O O . SER A 1 81 ? 3.688 -3.669 7.236 1.00 91.25 81 SER A O 1
ATOM 651 N N . LEU A 1 82 ? 3.284 -3.946 5.046 1.00 95.25 82 LEU A N 1
ATOM 652 C CA . LEU A 1 82 ? 1.944 -4.513 5.235 1.00 95.25 82 LEU A CA 1
ATOM 653 C C . LEU A 1 82 ? 1.983 -5.835 6.011 1.00 95.25 82 LEU A C 1
ATOM 655 O O . LEU A 1 82 ? 1.242 -5.998 6.982 1.00 95.25 82 LEU A O 1
ATOM 659 N N . ARG A 1 83 ? 2.866 -6.763 5.618 1.00 95.06 83 ARG A N 1
ATOM 660 C CA . ARG A 1 83 ? 3.023 -8.063 6.294 1.00 95.06 83 ARG A CA 1
ATOM 661 C C . ARG A 1 83 ? 3.479 -7.896 7.743 1.00 95.06 83 ARG A C 1
ATOM 663 O O . ARG A 1 83 ? 2.901 -8.508 8.634 1.00 95.06 83 ARG A O 1
ATOM 670 N N . GLU A 1 84 ? 4.474 -7.044 7.984 1.00 93.69 84 GLU A N 1
ATOM 671 C CA . GLU A 1 84 ? 5.002 -6.767 9.329 1.00 93.69 84 GLU A CA 1
ATOM 672 C C . GLU A 1 84 ? 3.958 -6.129 10.254 1.00 93.69 84 GLU A C 1
ATOM 674 O O . GLU A 1 84 ? 3.989 -6.346 11.461 1.00 93.69 84 GLU A O 1
ATOM 679 N N . SER A 1 85 ? 2.993 -5.401 9.688 1.00 93.19 85 SER A N 1
ATOM 680 C CA . SER A 1 85 ? 1.888 -4.781 10.432 1.00 93.19 85 SER A CA 1
ATOM 681 C C . SER A 1 85 ? 0.693 -5.720 10.642 1.00 93.19 85 SER A C 1
ATOM 683 O O . SER A 1 85 ? -0.359 -5.306 11.128 1.00 93.19 85 SER A O 1
ATOM 685 N N . GLY A 1 86 ? 0.823 -6.992 10.252 1.00 95.69 86 GLY A N 1
ATOM 686 C CA . GLY A 1 86 ? -0.214 -8.005 10.421 1.00 95.69 86 GLY A CA 1
ATOM 687 C C . GLY A 1 86 ? -1.402 -7.854 9.471 1.00 95.69 86 GLY A C 1
ATOM 688 O O . GLY A 1 86 ? -2.503 -8.285 9.827 1.00 95.69 86 GLY A O 1
ATOM 689 N N . ALA A 1 87 ? -1.200 -7.229 8.305 1.00 97.38 87 ALA A N 1
ATOM 690 C CA . ALA A 1 87 ? -2.198 -7.213 7.246 1.00 97.38 87 ALA A CA 1
ATOM 691 C C . ALA A 1 87 ? -2.374 -8.614 6.636 1.00 97.38 87 ALA A C 1
ATOM 693 O O . ALA A 1 87 ? -1.426 -9.380 6.466 1.00 97.38 87 ALA A O 1
ATOM 694 N N . GLU A 1 88 ? -3.607 -8.924 6.272 1.00 97.44 88 GLU A N 1
ATOM 695 C CA . GLU A 1 88 ? -4.073 -10.193 5.730 1.00 97.44 88 GLU A CA 1
ATOM 696 C C . GLU A 1 88 ? -4.659 -9.968 4.328 1.00 97.44 88 GLU A C 1
ATOM 698 O O . GLU A 1 88 ? -4.931 -8.834 3.924 1.00 97.44 88 GLU A O 1
ATOM 703 N N . ASN A 1 89 ? -4.855 -11.049 3.566 1.00 96.69 89 ASN A N 1
ATOM 704 C CA . ASN A 1 89 ? -5.427 -11.006 2.211 1.00 96.69 89 ASN A CA 1
ATOM 705 C C . ASN A 1 89 ? -4.740 -9.991 1.277 1.00 96.69 89 ASN A C 1
ATOM 707 O O . ASN A 1 89 ? -5.394 -9.342 0.461 1.00 96.69 89 ASN A O 1
ATOM 711 N N . ILE A 1 90 ? -3.417 -9.853 1.403 1.00 97.56 90 ILE A N 1
ATOM 712 C CA . ILE A 1 90 ? -2.635 -8.907 0.609 1.00 97.56 90 ILE A CA 1
ATOM 713 C C . ILE A 1 90 ? -2.620 -9.365 -0.854 1.00 97.56 90 ILE A C 1
ATOM 715 O O . ILE A 1 90 ? -2.156 -10.466 -1.158 1.00 97.56 90 ILE A O 1
ATOM 719 N N . ARG A 1 91 ? -3.090 -8.513 -1.766 1.00 96.69 91 ARG A N 1
ATOM 720 C CA . ARG A 1 91 ? -3.057 -8.741 -3.217 1.00 96.69 91 ARG A CA 1
ATOM 721 C C . ARG A 1 91 ? -2.406 -7.556 -3.900 1.00 96.69 91 ARG A C 1
ATOM 723 O O . ARG A 1 91 ? -2.717 -6.422 -3.562 1.00 96.69 91 ARG A O 1
ATOM 730 N N . HIS A 1 92 ? -1.537 -7.817 -4.864 1.00 97.31 92 HIS A N 1
ATOM 731 C CA . HIS A 1 92 ? -0.979 -6.796 -5.740 1.00 97.31 92 HIS A CA 1
ATOM 732 C C . HIS A 1 92 ? -1.159 -7.256 -7.180 1.00 97.31 92 HIS A C 1
ATOM 734 O O . HIS A 1 92 ? -0.796 -8.381 -7.519 1.00 97.31 92 HIS A O 1
ATOM 740 N N . GLU A 1 93 ? -1.732 -6.398 -8.011 1.00 97.12 93 GLU A N 1
ATOM 741 C CA . GLU A 1 93 ? -2.057 -6.715 -9.395 1.00 97.12 93 GLU A CA 1
ATOM 742 C C . GLU A 1 93 ? -1.566 -5.588 -10.299 1.00 97.12 93 GLU A C 1
ATOM 744 O O . GLU A 1 93 ? -1.800 -4.413 -10.022 1.00 97.12 93 GLU A O 1
ATOM 749 N N . VAL A 1 94 ? -0.854 -5.938 -11.370 1.00 97.31 94 VAL A N 1
ATOM 750 C CA . VAL A 1 94 ? -0.334 -4.981 -12.353 1.00 97.31 94 VAL A CA 1
ATOM 751 C C . VAL A 1 94 ? -1.267 -4.995 -13.559 1.00 97.31 94 VAL A C 1
ATOM 753 O O . VAL A 1 94 ? -1.332 -5.987 -14.278 1.00 97.31 94 VAL A O 1
ATOM 756 N N . PHE A 1 95 ? -1.972 -3.890 -13.798 1.00 95.12 95 PHE A N 1
ATOM 757 C CA . PHE A 1 95 ? -2.913 -3.759 -14.918 1.00 95.12 95 PHE A CA 1
ATOM 758 C C . PHE A 1 95 ? -2.236 -3.337 -16.218 1.00 95.12 95 PHE A C 1
ATOM 760 O O . PHE A 1 95 ? -2.717 -3.633 -17.310 1.00 95.12 95 PHE A O 1
ATOM 767 N N . ARG A 1 96 ? -1.126 -2.601 -16.102 1.00 97.50 96 ARG A N 1
ATOM 768 C CA . ARG A 1 96 ? -0.336 -2.127 -17.236 1.00 97.50 96 ARG A CA 1
ATOM 769 C C . ARG A 1 96 ? 1.130 -2.390 -16.943 1.00 97.50 96 ARG A C 1
ATOM 771 O O . ARG A 1 96 ? 1.723 -1.733 -16.093 1.00 97.50 96 ARG A O 1
ATOM 778 N N . ASP A 1 97 ? 1.695 -3.359 -17.652 1.00 96.06 97 ASP A N 1
ATOM 779 C CA . ASP A 1 97 ? 3.059 -3.868 -17.480 1.00 96.06 97 ASP A CA 1
ATOM 780 C C . ASP A 1 97 ? 4.080 -3.218 -18.428 1.00 96.06 97 ASP A C 1
ATOM 782 O O . ASP A 1 97 ? 5.186 -3.721 -18.609 1.00 96.06 97 ASP A O 1
ATOM 786 N N . ARG A 1 98 ? 3.716 -2.072 -19.007 1.00 95.69 98 ARG A N 1
ATOM 787 C CA . ARG A 1 98 ? 4.588 -1.207 -19.804 1.00 95.69 98 ARG A CA 1
ATOM 788 C C . ARG A 1 98 ? 4.554 0.217 -19.246 1.00 95.69 98 ARG A C 1
ATOM 790 O O . ARG A 1 98 ? 3.470 0.643 -18.847 1.00 95.69 98 ARG A O 1
ATOM 797 N N . PRO A 1 99 ? 5.673 0.965 -19.248 1.00 93.75 99 PRO A N 1
ATOM 798 C CA . PRO A 1 99 ? 5.690 2.347 -18.790 1.00 93.75 99 PRO A CA 1
ATOM 799 C C . PRO A 1 99 ? 4.758 3.261 -19.614 1.00 93.75 99 PRO A C 1
ATOM 801 O O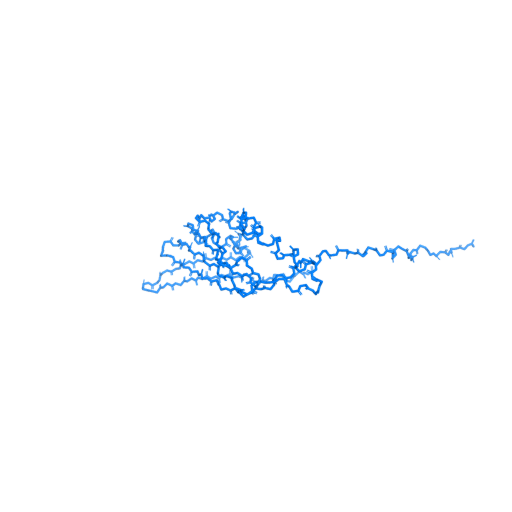 . PRO A 1 99 ? 4.713 3.136 -20.841 1.00 93.75 99 PRO A O 1
ATOM 804 N N . PRO A 1 100 ? 4.074 4.223 -18.975 1.00 95.88 100 PRO A N 1
ATOM 805 C CA . PRO A 1 100 ? 3.954 4.325 -17.525 1.00 95.88 100 PRO A CA 1
ATOM 806 C C . PRO A 1 100 ? 3.147 3.141 -16.973 1.00 95.88 100 PRO A C 1
ATOM 808 O O . PRO A 1 100 ? 2.140 2.793 -17.557 1.00 95.88 100 PRO A O 1
ATOM 811 N N . PHE A 1 101 ? 3.537 2.501 -15.880 1.00 97.56 101 PHE A N 1
ATOM 812 C CA . PHE A 1 101 ? 2.830 1.337 -15.340 1.00 97.56 101 PHE A CA 1
ATOM 813 C C . PHE A 1 101 ? 1.558 1.730 -14.579 1.00 97.56 101 PHE A C 1
ATOM 815 O O . PHE A 1 101 ? 1.334 2.909 -14.290 1.00 97.56 101 PHE A O 1
ATOM 822 N N . ALA A 1 102 ? 0.729 0.737 -14.260 1.00 97.69 102 ALA A N 1
ATOM 823 C CA . ALA A 1 102 ? -0.414 0.880 -13.359 1.00 97.69 102 ALA A CA 1
ATOM 824 C C . ALA A 1 102 ? -0.603 -0.397 -12.530 1.00 97.69 102 ALA A C 1
ATOM 826 O O . ALA A 1 102 ? -0.475 -1.504 -13.067 1.00 97.69 102 ALA A O 1
ATOM 827 N N . SER A 1 103 ? -0.916 -0.253 -11.242 1.00 97.50 103 SER A N 1
ATOM 828 C CA . SER A 1 103 ? -1.173 -1.381 -10.342 1.00 97.50 103 SER A CA 1
ATOM 829 C C . SER A 1 103 ? -2.187 -1.055 -9.244 1.00 97.50 103 SER A C 1
ATOM 831 O O . SER A 1 103 ? -2.426 0.106 -8.914 1.00 97.50 103 SER A O 1
ATOM 833 N N . VAL A 1 104 ? -2.780 -2.096 -8.659 1.00 97.94 104 VAL A N 1
ATOM 834 C CA . VAL A 1 104 ? -3.542 -2.016 -7.408 1.00 97.94 104 VAL A CA 1
ATOM 835 C C . VAL A 1 104 ? -2.879 -2.877 -6.351 1.00 97.94 104 VAL A C 1
ATOM 837 O O . VAL A 1 104 ? -2.422 -3.983 -6.630 1.00 97.94 104 VAL A O 1
ATOM 840 N N . LEU A 1 105 ? -2.861 -2.383 -5.123 1.00 97.69 105 LEU A N 1
ATOM 841 C CA . LEU A 1 105 ? -2.506 -3.125 -3.926 1.00 97.69 105 LEU A CA 1
ATOM 842 C C . LEU A 1 105 ? -3.700 -3.087 -2.974 1.00 97.69 105 LEU A C 1
ATOM 844 O O . LEU A 1 105 ? -4.156 -2.006 -2.620 1.00 97.69 105 LEU A O 1
ATOM 848 N N . SER A 1 106 ? -4.192 -4.241 -2.539 1.00 97.94 106 SER A N 1
ATOM 849 C CA . SER A 1 106 ? -5.242 -4.339 -1.524 1.00 97.94 106 SER A CA 1
ATOM 850 C C . SER A 1 106 ? -4.760 -5.134 -0.319 1.00 97.94 106 SER A C 1
ATOM 852 O O . SER A 1 106 ? -4.033 -6.116 -0.475 1.00 97.94 106 SER A O 1
ATOM 854 N N . ALA A 1 107 ? -5.186 -4.743 0.877 1.00 98.38 107 ALA A N 1
ATOM 855 C CA . ALA A 1 107 ? -4.884 -5.449 2.117 1.00 98.38 107 ALA A CA 1
ATOM 856 C C . ALA A 1 107 ? -6.009 -5.263 3.144 1.00 98.38 107 ALA A C 1
ATOM 858 O O . ALA A 1 107 ? -6.664 -4.222 3.171 1.00 98.38 107 ALA A O 1
ATOM 859 N N . ARG A 1 108 ? -6.211 -6.252 4.019 1.00 98.38 108 ARG A N 1
ATOM 860 C CA . ARG A 1 108 ? -7.188 -6.200 5.116 1.00 98.38 108 ARG A CA 1
ATOM 861 C C . ARG A 1 108 ? -6.469 -6.240 6.456 1.00 98.38 108 ARG A C 1
ATOM 863 O O . ARG A 1 108 ? -5.589 -7.063 6.665 1.00 98.38 108 ARG A O 1
ATOM 870 N N . PHE A 1 109 ? -6.865 -5.394 7.390 1.00 97.88 109 PHE A N 1
ATOM 871 C CA . PHE A 1 109 ? -6.398 -5.421 8.769 1.00 97.88 109 PHE A CA 1
ATOM 872 C C . PHE A 1 109 ? -7.550 -5.844 9.664 1.00 97.88 109 PHE A C 1
ATOM 874 O O . PHE A 1 109 ? -8.627 -5.254 9.619 1.00 97.88 109 PHE A O 1
ATOM 881 N N . SER A 1 110 ? -7.313 -6.838 10.516 1.00 96.69 110 SER A N 1
ATOM 882 C CA . SER A 1 110 ? -8.340 -7.346 11.430 1.00 96.69 110 SER A CA 1
ATOM 883 C C . SER A 1 110 ? -8.746 -6.337 12.513 1.00 96.69 110 SER A C 1
ATOM 885 O O . SER A 1 110 ? -9.772 -6.522 13.154 1.00 96.69 110 SER A O 1
ATOM 887 N N . THR A 1 111 ? -7.934 -5.302 12.758 1.00 93.75 111 THR A N 1
ATOM 888 C CA . THR A 1 111 ? -8.234 -4.227 13.711 1.00 93.75 111 THR A CA 1
ATOM 889 C C . THR A 1 111 ? -7.634 -2.896 13.258 1.00 93.75 111 THR A C 1
ATOM 891 O O . THR A 1 111 ? -6.589 -2.848 12.600 1.00 93.75 111 THR A O 1
ATOM 894 N N . LEU A 1 112 ? -8.233 -1.800 13.724 1.00 92.00 112 LEU A N 1
ATOM 895 C CA . LEU A 1 112 ? -7.734 -0.440 13.525 1.00 92.00 112 LEU A CA 1
ATOM 896 C C . LEU A 1 112 ? -6.318 -0.243 14.089 1.00 92.00 112 LEU A C 1
ATOM 898 O O . LEU A 1 112 ? -5.536 0.524 13.537 1.00 92.00 112 LEU A O 1
ATOM 902 N N . SER A 1 113 ? -5.962 -0.962 15.160 1.00 90.44 113 SER A N 1
ATOM 903 C CA . SER A 1 113 ? -4.624 -0.897 15.760 1.00 90.44 113 SER A CA 1
ATOM 904 C C . SER A 1 113 ? -3.544 -1.460 14.838 1.00 90.44 113 SER A C 1
ATOM 906 O O . SER A 1 113 ? -2.455 -0.900 14.780 1.00 90.44 113 SER A O 1
ATOM 908 N N . LYS A 1 114 ? -3.826 -2.543 14.104 1.00 93.00 114 LYS A N 1
ATOM 909 C CA . LYS A 1 114 ? -2.880 -3.086 13.118 1.00 93.00 114 LYS A CA 1
ATOM 910 C C . LYS A 1 114 ? -2.689 -2.117 11.947 1.00 93.00 114 LYS A C 1
ATOM 912 O O . LYS A 1 114 ? -1.569 -1.888 11.501 1.00 93.00 114 LYS A O 1
ATOM 917 N N . TYR A 1 115 ? -3.773 -1.482 11.495 1.00 94.00 115 TYR A N 1
ATOM 918 C CA . TYR A 1 115 ? -3.673 -0.421 10.491 1.00 94.00 115 TYR A CA 1
ATOM 919 C C . TYR A 1 115 ? -2.872 0.790 11.007 1.00 94.00 115 TYR A C 1
ATOM 921 O O . TYR A 1 115 ? -2.045 1.339 10.286 1.00 94.00 115 TYR A O 1
ATOM 929 N N . ALA A 1 116 ? -3.043 1.173 12.275 1.00 90.94 116 ALA A N 1
ATOM 930 C CA . ALA A 1 116 ? -2.240 2.224 12.898 1.00 90.94 116 ALA A CA 1
ATOM 931 C C . ALA A 1 116 ? -0.738 1.876 12.911 1.00 90.94 116 ALA A C 1
ATOM 933 O O . ALA A 1 116 ? 0.079 2.720 12.549 1.00 90.94 116 ALA A O 1
ATOM 934 N N . GLN A 1 117 ? -0.376 0.625 13.220 1.00 90.12 117 GLN A N 1
ATOM 935 C CA . GLN A 1 117 ? 1.011 0.145 13.141 1.00 90.12 117 GLN A CA 1
ATOM 936 C C . GLN A 1 117 ? 1.590 0.252 11.724 1.00 90.12 117 GLN A C 1
ATOM 938 O O . GLN A 1 117 ? 2.748 0.646 11.580 1.00 90.12 117 GLN A O 1
ATOM 943 N N . TYR A 1 118 ? 0.786 -0.026 10.691 1.00 90.75 118 TYR A N 1
ATOM 944 C CA . TYR A 1 118 ? 1.182 0.164 9.291 1.00 90.75 118 TYR A CA 1
ATOM 945 C C . TYR A 1 118 ? 1.489 1.624 8.952 1.00 90.75 118 TYR A C 1
ATOM 947 O O . TYR A 1 118 ? 2.450 1.899 8.236 1.00 90.75 118 TYR A O 1
ATOM 955 N N . LEU A 1 119 ? 0.740 2.568 9.524 1.00 89.00 119 LEU A N 1
ATOM 956 C CA . LEU A 1 119 ? 1.037 3.998 9.405 1.00 89.00 119 LEU A CA 1
ATOM 957 C C . LEU A 1 119 ? 2.241 4.452 10.253 1.00 89.00 119 LEU A C 1
ATOM 959 O O . LEU A 1 119 ? 2.553 5.639 10.272 1.00 89.00 119 LEU A O 1
ATOM 963 N N . GLY A 1 120 ? 2.903 3.539 10.969 1.00 85.94 120 GLY A N 1
ATOM 964 C CA . GLY A 1 120 ? 4.000 3.861 11.879 1.00 85.94 120 GLY A CA 1
ATOM 965 C C . GLY A 1 120 ? 3.545 4.413 13.231 1.00 85.94 120 GLY A C 1
ATOM 966 O O . GLY A 1 120 ? 4.379 4.888 13.991 1.00 85.94 120 GLY A O 1
ATOM 967 N N . LEU A 1 121 ? 2.251 4.331 13.559 1.00 81.81 121 LEU A N 1
ATOM 968 C CA . LEU A 1 121 ? 1.705 4.714 14.863 1.00 81.81 121 LEU A CA 1
ATOM 969 C C . LEU A 1 121 ? 1.814 3.521 15.824 1.00 81.81 121 LEU A C 1
ATOM 971 O O . LEU A 1 121 ? 0.813 2.870 16.139 1.00 81.81 121 LEU A O 1
ATOM 975 N N .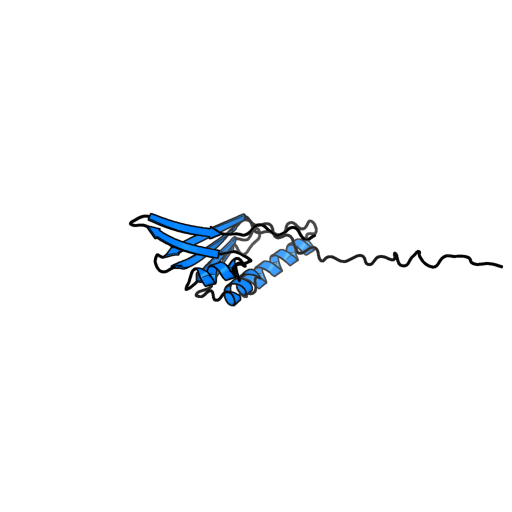 ARG A 1 122 ? 3.048 3.156 16.190 1.00 70.50 122 ARG A N 1
ATOM 976 C CA . ARG A 1 122 ? 3.331 1.931 16.954 1.00 70.50 122 ARG A CA 1
ATOM 977 C C . ARG A 1 122 ? 3.005 2.119 18.429 1.00 70.50 122 ARG A C 1
ATOM 979 O O . ARG A 1 122 ? 2.339 1.265 19.016 1.00 70.50 122 ARG A O 1
ATOM 986 N N . ASP A 1 123 ? 3.367 3.282 18.962 1.00 66.38 123 ASP A N 1
ATOM 987 C CA . ASP A 1 123 ? 3.218 3.611 20.373 1.00 66.38 123 ASP A CA 1
ATOM 988 C C . ASP A 1 123 ? 2.421 4.919 20.546 1.00 66.38 123 ASP A C 1
ATOM 990 O O . ASP A 1 123 ? 2.269 5.715 19.619 1.00 66.38 123 ASP A O 1
ATOM 994 N N . LYS A 1 124 ? 1.916 5.204 21.759 1.00 63.59 124 LYS A N 1
ATOM 995 C CA . LYS A 1 124 ? 1.150 6.447 22.028 1.00 63.59 124 LYS A CA 1
ATOM 996 C C . LYS A 1 124 ? 1.941 7.727 21.716 1.00 63.59 124 LYS A C 1
ATOM 998 O O . LYS A 1 124 ? 1.325 8.772 21.511 1.00 63.59 124 LYS A O 1
ATOM 1003 N N . SER A 1 125 ? 3.271 7.641 21.727 1.00 65.38 125 SER A N 1
ATOM 1004 C CA . SER A 1 125 ? 4.201 8.707 21.346 1.00 65.38 125 SER A CA 1
ATOM 1005 C C . SER A 1 125 ? 4.218 8.997 19.848 1.00 65.38 125 SER A C 1
ATOM 1007 O O . SER A 1 125 ? 4.582 10.103 19.473 1.00 65.38 125 SER A O 1
ATOM 1009 N N . ASP A 1 126 ? 3.811 8.046 19.011 1.00 71.06 126 ASP A N 1
ATOM 1010 C CA . ASP A 1 126 ? 3.769 8.200 17.552 1.00 71.06 126 ASP A CA 1
ATOM 1011 C C . ASP A 1 126 ? 2.389 8.691 17.109 1.00 71.06 126 ASP A C 1
ATOM 1013 O O . ASP A 1 126 ? 2.233 9.433 16.141 1.00 71.06 126 ASP A O 1
ATOM 1017 N N . GLY A 1 127 ? 1.370 8.293 17.869 1.00 75.62 127 GLY A N 1
ATOM 1018 C CA . GLY A 1 127 ? -0.006 8.711 17.709 1.00 75.62 127 GLY A CA 1
ATOM 1019 C C . GLY A 1 127 ? -0.982 7.624 18.122 1.00 75.62 127 GLY A C 1
ATOM 1020 O O . GLY A 1 127 ? -0.614 6.525 18.523 1.00 75.62 127 GLY A O 1
ATOM 1021 N N . THR A 1 128 ? -2.270 7.938 18.062 1.00 81.56 128 THR A N 1
ATOM 1022 C CA . THR A 1 128 ? -3.329 6.959 18.333 1.00 81.56 128 THR A CA 1
ATOM 1023 C C . THR A 1 128 ? -4.434 7.079 17.306 1.00 81.56 128 THR A C 1
ATOM 1025 O O . THR A 1 128 ? -4.752 8.176 16.844 1.00 81.56 128 THR A O 1
ATOM 1028 N N . MET A 1 129 ? -5.036 5.940 16.975 1.00 84.69 129 MET A N 1
ATOM 1029 C CA . MET A 1 129 ? -6.195 5.862 16.101 1.00 84.69 129 MET A CA 1
ATOM 1030 C C . MET A 1 129 ? -7.335 5.175 16.840 1.00 84.69 129 MET A C 1
ATOM 1032 O O . MET A 1 129 ? -7.152 4.101 17.411 1.00 84.69 129 MET A O 1
ATOM 1036 N N . SER A 1 130 ? -8.508 5.798 16.854 1.00 86.31 130 SER A N 1
ATOM 1037 C CA . SER A 1 130 ? -9.694 5.231 17.489 1.00 86.31 130 SER A CA 1
ATOM 1038 C C . SER A 1 130 ? -10.942 5.480 16.659 1.00 86.31 130 SER A C 1
ATOM 1040 O O . SER A 1 130 ? -11.107 6.534 16.047 1.00 86.31 130 SER A O 1
ATOM 1042 N N . LEU A 1 131 ? -11.839 4.501 16.661 1.00 88.69 131 LEU A N 1
ATOM 1043 C CA . LEU A 1 131 ? -13.167 4.618 16.082 1.00 88.69 131 LEU A CA 1
ATOM 1044 C C . LEU A 1 131 ? -14.171 4.684 17.228 1.00 88.69 131 LEU A C 1
ATOM 1046 O O . LEU A 1 131 ? -14.219 3.786 18.065 1.00 88.69 131 LEU A O 1
ATOM 1050 N N . THR A 1 132 ? -14.955 5.754 17.284 1.00 90.00 132 THR A N 1
ATOM 1051 C CA . THR A 1 132 ? -16.057 5.882 18.237 1.00 90.00 132 THR A CA 1
ATOM 1052 C C . THR A 1 132 ? -17.385 5.983 17.503 1.00 90.00 132 THR A C 1
ATOM 1054 O O . THR A 1 132 ? -17.467 6.486 16.377 1.00 90.00 132 THR A O 1
ATOM 1057 N N . GLN A 1 133 ? -18.442 5.497 18.149 1.00 88.94 133 GLN A N 1
ATOM 10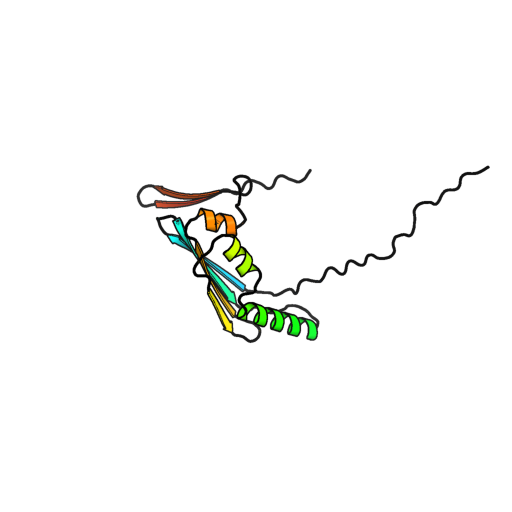58 C CA . GLN A 1 133 ? -19.811 5.614 17.670 1.00 88.94 133 GLN A CA 1
ATOM 1059 C C . GLN A 1 133 ? -20.637 6.381 18.704 1.00 88.94 133 GLN A C 1
ATOM 1061 O O . GLN A 1 133 ? -20.678 6.006 19.872 1.00 88.94 133 GLN A O 1
ATOM 1066 N N . ASP A 1 134 ? -21.288 7.450 18.255 1.00 87.69 134 ASP A N 1
ATOM 1067 C CA . ASP A 1 134 ? -22.206 8.277 19.037 1.00 87.69 134 ASP A CA 1
ATOM 1068 C C . ASP A 1 134 ? -23.579 8.260 18.349 1.00 87.69 134 ASP A C 1
ATOM 1070 O O . ASP A 1 134 ? -23.810 8.906 17.318 1.00 87.69 134 ASP A O 1
ATOM 1074 N N . GLY A 1 135 ? -24.470 7.403 18.854 1.00 88.56 135 GLY A N 1
ATOM 1075 C CA . GLY A 1 135 ? -25.747 7.094 18.215 1.00 88.56 135 GLY A CA 1
ATOM 1076 C C . GLY A 1 135 ? -25.562 6.565 16.786 1.00 88.56 135 GLY A C 1
ATOM 1077 O O . GLY A 1 135 ? -25.032 5.472 16.575 1.00 88.56 135 GLY A O 1
ATOM 1078 N N . LYS A 1 136 ? -26.013 7.347 15.794 1.00 89.81 136 LYS A N 1
ATOM 1079 C CA . LYS A 1 136 ? -25.880 7.044 14.352 1.00 89.81 136 LYS A CA 1
ATOM 1080 C C . LYS A 1 136 ? -24.621 7.637 13.708 1.00 89.81 136 LYS A C 1
ATOM 1082 O O . LYS A 1 136 ? -24.382 7.411 12.525 1.00 89.81 136 LYS A O 1
ATOM 1087 N N . LYS A 1 137 ? -23.836 8.427 14.444 1.00 89.81 137 LYS A N 1
ATOM 1088 C CA . LYS A 1 137 ? -22.620 9.062 13.931 1.00 89.81 137 LYS A CA 1
ATOM 1089 C C . LYS A 1 137 ? -21.415 8.202 14.282 1.00 89.81 137 LYS A C 1
ATOM 1091 O O . LYS A 1 137 ? -21.279 7.747 15.413 1.00 89.81 137 LYS A O 1
ATOM 1096 N N . ARG A 1 138 ? -20.524 8.013 13.313 1.00 85.75 138 ARG A N 1
ATOM 1097 C CA . ARG A 1 138 ? -19.213 7.394 13.529 1.00 85.75 138 ARG A CA 1
ATOM 1098 C C . ARG A 1 138 ? -18.139 8.456 13.403 1.00 85.75 138 ARG A C 1
ATOM 1100 O O . ARG A 1 138 ? -18.234 9.334 12.546 1.00 85.75 138 ARG A O 1
ATOM 1107 N N . ARG A 1 139 ? -17.131 8.379 14.263 1.00 90.50 139 ARG A N 1
ATOM 1108 C CA . ARG A 1 139 ? -15.987 9.283 14.254 1.00 90.50 139 ARG A CA 1
ATOM 1109 C C . ARG A 1 139 ? -14.708 8.464 14.319 1.00 90.50 139 ARG A C 1
ATOM 1111 O O . ARG A 1 139 ? -14.415 7.844 15.336 1.00 90.50 139 ARG A O 1
ATOM 1118 N N . LEU A 1 140 ? -13.939 8.513 13.238 1.00 88.56 140 LEU A N 1
ATOM 1119 C CA . LEU A 1 140 ? -12.542 8.105 13.248 1.00 88.56 140 LEU A CA 1
ATOM 1120 C C . LEU A 1 140 ? -11.715 9.280 13.780 1.00 88.56 140 LEU A C 1
ATOM 1122 O O . LEU A 1 140 ? -11.793 10.386 13.250 1.00 88.56 140 LEU A O 1
ATOM 1126 N N . SER A 1 141 ? -10.966 9.050 14.851 1.00 88.94 141 SER A N 1
ATOM 1127 C CA . SER A 1 141 ? -10.076 10.035 15.460 1.00 88.94 141 SER A CA 1
ATOM 1128 C C . SER A 1 141 ? -8.637 9.579 15.287 1.00 88.94 141 SER A C 1
ATOM 1130 O O . SER A 1 141 ? -8.289 8.469 15.684 1.00 88.94 141 SER A O 1
ATOM 1132 N N . ILE A 1 142 ? -7.805 10.451 14.726 1.00 87.06 142 ILE A N 1
ATOM 1133 C CA . ILE A 1 142 ? -6.362 10.252 14.603 1.00 87.06 142 ILE A CA 1
ATOM 1134 C C . ILE A 1 142 ? -5.705 11.365 15.412 1.00 87.06 142 ILE A C 1
ATOM 1136 O O . ILE A 1 142 ? -5.945 12.545 15.158 1.00 87.06 142 ILE A O 1
ATOM 1140 N N . LYS A 1 143 ? -4.914 11.000 16.418 1.00 85.62 143 LYS A N 1
ATOM 1141 C CA . LYS A 1 143 ? -4.132 11.948 17.214 1.00 85.62 143 LYS A CA 1
ATOM 1142 C C . LYS A 1 143 ? -2.667 11.738 16.895 1.00 85.62 143 LYS A C 1
ATOM 1144 O O . LYS A 1 143 ? -2.153 10.664 17.184 1.00 85.62 143 LYS A O 1
ATOM 1149 N N . ILE A 1 144 ? -2.025 12.756 16.338 1.00 82.44 144 ILE A N 1
ATOM 1150 C CA . ILE A 1 144 ? -0.593 12.766 16.046 1.00 82.44 144 ILE A CA 1
ATOM 1151 C C . ILE A 1 144 ? 0.032 13.807 16.980 1.00 82.44 144 ILE A C 1
ATOM 1153 O O . ILE A 1 144 ? -0.343 14.981 16.894 1.00 82.44 144 ILE A O 1
ATOM 1157 N N . PRO A 1 145 ? 0.891 13.410 17.930 1.00 78.00 145 PRO A N 1
ATOM 1158 C CA . PRO A 1 145 ? 1.586 14.360 18.780 1.00 78.00 145 PRO A CA 1
ATOM 1159 C C . PRO A 1 145 ? 2.533 15.232 17.939 1.00 78.00 145 PRO A C 1
ATOM 1161 O O . PRO A 1 145 ? 3.035 14.791 16.903 1.00 78.00 145 PRO A O 1
ATOM 1164 N N . PRO A 1 146 ? 2.775 16.487 18.352 1.00 75.38 146 PRO A N 1
ATOM 1165 C CA . PRO A 1 146 ? 3.729 17.343 17.666 1.00 75.38 146 PRO A CA 1
ATOM 1166 C C . PRO A 1 146 ? 5.113 16.697 17.717 1.00 75.38 146 PRO A C 1
ATOM 1168 O O . PRO A 1 146 ? 5.543 16.226 18.770 1.00 75.38 146 PRO A O 1
ATOM 1171 N N . LYS A 1 147 ? 5.815 16.688 16.580 1.00 70.25 147 LYS A N 1
ATOM 1172 C CA . LYS A 1 147 ? 7.202 16.229 16.511 1.00 70.25 147 LYS A CA 1
ATOM 1173 C C . LYS A 1 147 ? 8.016 17.114 17.459 1.00 70.25 147 LYS A C 1
ATOM 1175 O O . LYS A 1 147 ? 8.121 18.316 17.221 1.00 70.25 147 LYS A O 1
ATOM 1180 N N . SER A 1 148 ? 8.517 16.558 18.561 1.00 59.41 148 SER A N 1
ATOM 1181 C CA . SER A 1 148 ? 9.430 17.279 19.448 1.00 59.41 148 SER A CA 1
ATOM 1182 C C . SER A 1 148 ? 10.614 17.739 18.605 1.00 59.41 148 SER A C 1
ATOM 1184 O O . SER A 1 148 ? 11.245 16.911 17.949 1.00 59.41 148 SER A O 1
ATOM 1186 N N . ALA A 1 149 ? 10.855 19.051 18.554 1.00 47.97 149 ALA A N 1
ATOM 1187 C CA . ALA A 1 149 ? 12.034 19.593 17.898 1.00 47.97 149 ALA A CA 1
ATOM 1188 C C . ALA A 1 149 ? 13.258 18.918 18.527 1.00 47.97 149 ALA A C 1
ATOM 1190 O O . ALA A 1 149 ? 13.420 18.970 19.746 1.00 47.97 149 ALA A O 1
ATOM 1191 N N . GLU A 1 150 ? 14.053 18.225 17.713 1.00 47.50 150 GLU A N 1
ATOM 1192 C CA . GLU A 1 150 ? 15.385 17.786 18.120 1.00 47.50 150 GLU A CA 1
ATOM 1193 C C . GLU A 1 150 ? 16.154 19.052 18.526 1.00 47.50 150 GLU A C 1
ATOM 1195 O O . GLU A 1 150 ? 16.338 19.954 17.705 1.00 47.50 150 GLU A O 1
ATOM 1200 N N . VAL A 1 151 ? 16.473 19.155 19.819 1.00 39.75 151 VAL A N 1
ATOM 1201 C CA . VAL A 1 151 ? 17.346 20.183 20.403 1.00 39.75 151 VAL A CA 1
ATOM 1202 C C . VAL A 1 151 ? 18.775 19.672 20.361 1.00 39.75 151 VAL A C 1
ATOM 1204 O O . VAL A 1 151 ? 18.968 18.495 20.743 1.00 39.75 151 VAL A O 1
#

Sequence (151 aa):
MDMCAKTLFRFLAIALLCVPVAGCLSKDEAISLYVEPDGVVELVIYRDNMRSTDDDPKKRAKENDEWLRDARRMEIHELKSLRESGAENIRHEVFRDRPPFASVLSARFSTLSKYAQYLGLRDKSDGTMSLTQDGKKRRLSIKIPPKSAEV

pLDDT: mean 83.18, std 19.24, range [34.72, 98.38]

Foldseek 3Di:
DDDDDDPDDPVPPDPVPPPVPPFDWDWDWDWDWDADPQAKIKIKIKIFQTFGPDPDPVVRVVVLVVVLVCLVVCNPPLSVLCVVLVWPPWDKAWPASDGVTIIMIMTMDPHNQSVCVSVVVPDVQQWDWDWDDDPPDIDIDIGGDPDPPDD

Secondary structure (DSSP, 8-state):
--------S---------------EEEEEEEEEEE-TTS-EEEEEEEEEEEE--SSHHHHHHHHHHHHHHHHTT--HHHHHHHHTT-EEEEEEEEE-SSSEEEEEEEEESSHHHHHHHTT--STTT-EEEEEEETTEEEEEEE--------

Radius of gyration: 23.11 Å; chains: 1; bounding box: 89×39×43 Å

=== Feature glossary ===
Key to the feature types in this record:

pLDDT. pLDDT is the predicted lDDT-Cα score: AlphaFold's confidence that the local environment of each residue (all inter-atomic distances within 15 Å) is correctly placed. It is a per-residue number between 0 and 100, with higher meaning more reliable.

Radius of gyration, Cα contacts, bounding box. The geometric summary reports three shape descriptors. Rg (radius of gyration) measures how spread out the Cα atoms are about their centre of mass; compact globular proteins have small Rg, elongated or unfolded ones large. Cα contacts (<8 Å, |i−j|>4) count long-range residue pairs in spatial proximity — high for tightly packed folds, near zero for rods or random coil. The bounding-box extents give the protein's footprint along x, y, z in Å.

Backbone torsions (φ/ψ). Backbone dihedral angles. Every residue except chain termini has a φ (preceding-C → N → Cα → C) and a ψ (N → Cα → C → next-N). They are reported in degrees following the IUPAC sign convention. Secondary structure is essentially a statement about which (φ, ψ) basin each residue occupies.

Contact-map, Ramachandran, and PAE plots. Plot images: a contact map (which residues are close in 3D, as an N×N binary image), a Ramachandran scatter (backbone torsion angles, revealing secondary-structure composition at a glance), and — for AlphaFold structures — a PAE heatmap (pairwise prediction confidence).

Predicted aligned error. Predicted Aligned Error (PAE) is an AlphaFold confidence matrix: entry (i, j) is the expected error in the position of residue j, in ångströms, when the prediction is superimposed on the true structure at residue i. Low PAE within a block of residues means that block is internally rigid and well-predicted; high PAE between two blocks means their relative placement is uncertain even if each block individually is confident.

Secondary structure (3-state, P-SEA). Three-state secondary structure (P-SEA) collapses the eight DSSP classes into helix (a), strand (b), and coil (c). P-SEA assigns these from Cα geometry alone — distances and angles — without requiring backbone oxygens, so it works on any Cα trace.

Solvent-accessible surface area. Solvent-accessible surface area (SASA) is the area in Å² traced out by the centre of a 1.4 Å probe sphere (a water molecule) rolled over the protein's van der Waals surface (Shrake–Rupley / Lee–Richards construction). Buried residues have near-zero SASA; fully exposed residues can exceed 200 Å². The total SASA scales roughly with the number of surface residues.

Foldseek 3Di. The Foldseek 3Di string encodes local tertiary geometry as a 20-letter alphabet — one character per residue — derived from the relative positions of nearby Cα atoms. Unlike the amino-acid sequence, 3Di is a direct function of the 3D structure, so two proteins with the same fold have similar 3Di strings even at low sequence identity.

B-factor. For experimental (PDB) structures, the B-factor (temperature factor) quantifies the positional spread of each atom in the crystal — a combination of thermal vibration and static disorder — in units of Å². High B-factors mark flexible loops or poorly resolved regions; low B-factors mark the rigid, well-ordered core.

mmCIF coordinates. The mmCIF block holds the 3D Cartesian coordinates of each backbone atom (N, Cα, C, O) in ångströms. mmCIF is the PDB's canonical archive format — a tagged-loop text representation of the atomic model.

InterPro / GO / CATH / organism. Functional annotations link the protein to curated databases. InterPro entries identify conserved domains and families by matching the sequence against member-database signatures (Pfam, PROSITE, CDD, …). Gene Ontology (GO) terms describe molecular function, biological process, and cellular component in a controlled vocabulary. CATH places the structure in a hierarchical fold classification (Class/Architecture/Topology/Homologous-superfamily). The organism is the source species.

Rendered structure images. Structure images are PyMOL renders from six orthogonal camera directions. Cartoon representation draws helices as coils and strands as arrows; sticks shows the backbone as bonds; surface shows the solvent-excluded envelope. Rainbow coloring maps sequence position to hue (blue→red, N→C); chain coloring assigns a distinct color per polypeptide.

Sequence. This is the polypeptide sequence — one letter per residue, N-terminus first. Length ranges from a few dozen residues for small domains to over a thousand for large multi-domain proteins.

Secondary structure (8-state, DSSP). The SS8 string is DSSP's per-residue secondary-structure call. α-helix (H) means an i→i+4 H-bond ladder; β-strand (E) means the residue participates in a β-sheet; 3₁₀ (G) and π (I) are tighter and wider helices; T/S are turns/bends; '-' is loop.

Nearest PDB structures. Structural nearest neighbors (via Foldseek easy-search vs the PDB). Reported per hit: target PDB id, E-value, and alignment TM-score. A TM-score above ~0.5 is the conventional threshold for 'same fold'.